Protein AF-A0A350QKK0-F1 (afdb_monomer_lite)

pLDDT: mean 79.46, std 12.83, range [47.59, 94.38]

Radius of gyration: 12.77 Å; chains: 1; bounding box: 30×28×31 Å

Foldseek 3Di:
DKKKWWWFADPVPGIDTPDIPDPPQDPLNVVQVSVVFVVCQVVVAKDWQAQPVPPPGDNVSNQKTKTKHFDADPVGGGTIIMMMDTNVDDHDDVVNVVVD

Secondary structure (DSSP, 8-state):
--EEEEEEEETTTEEEEEEES-S---HHHHHHHHHHHHHHHHH-S-EEE-TTT-TTS-GGGGGEEEEEEEEEETTEEEEEEEEEEETTSPPP-HHHHHT-

Sequence (100 aa):
MHSFIIARHDRQNGLSFGYSSNAAASLTKQSLISELCHRVITSGQSKLFYGQHARNLTAVAAELNALAVPLRTHSGIIGVLLVQHTVQAPAYSNADLDLL

Structure (mmCIF, N/CA/C/O backbone):
data_AF-A0A350QKK0-F1
#
_entry.id   AF-A0A350QKK0-F1
#
loop_
_atom_site.group_PDB
_atom_site.id
_atom_site.type_symbol
_atom_site.label_atom_id
_atom_site.label_alt_id
_atom_site.label_comp_id
_atom_site.label_asym_id
_atom_site.label_entity_id
_atom_site.label_seq_id
_atom_site.pdbx_PDB_ins_code
_atom_site.Cartn_x
_atom_site.Cartn_y
_atom_site.Cartn_z
_atom_site.occupancy
_atom_site.B_iso_or_equiv
_atom_site.auth_seq_id
_atom_site.auth_comp_id
_atom_site.auth_asym_id
_atom_site.auth_atom_id
_atom_site.pdbx_PDB_model_num
ATOM 1 N N . MET A 1 1 ? 16.179 -1.123 -5.640 1.00 61.69 1 MET A N 1
ATOM 2 C CA . MET A 1 1 ? 16.380 -1.271 -4.179 1.00 61.69 1 MET A CA 1
ATOM 3 C C . MET A 1 1 ? 15.013 -1.347 -3.521 1.00 61.69 1 MET A C 1
ATOM 5 O O . MET A 1 1 ? 14.286 -0.361 -3.620 1.00 61.69 1 MET A O 1
ATOM 9 N N . HIS A 1 2 ? 14.660 -2.502 -2.933 1.00 70.75 2 HIS A N 1
ATOM 10 C CA . HIS A 1 2 ? 13.303 -2.786 -2.437 1.00 70.75 2 HIS A CA 1
ATOM 11 C C . HIS A 1 2 ? 13.088 -2.035 -1.141 1.00 70.75 2 HIS A C 1
ATOM 13 O O . HIS A 1 2 ? 13.883 -2.143 -0.208 1.00 70.75 2 HIS A O 1
ATOM 19 N N . SER A 1 3 ? 12.031 -1.227 -1.114 1.00 80.94 3 SER A N 1
ATOM 20 C CA . SER A 1 3 ? 11.608 -0.527 0.086 1.00 80.94 3 SER A CA 1
ATOM 21 C C . SER A 1 3 ? 10.216 -0.998 0.475 1.00 80.94 3 SER A C 1
ATOM 23 O O . SER A 1 3 ? 9.295 -0.983 -0.340 1.00 80.94 3 SER A O 1
ATOM 25 N N . PHE A 1 4 ? 10.101 -1.420 1.730 1.00 84.38 4 PHE A N 1
ATOM 26 C CA . PHE A 1 4 ? 8.867 -1.833 2.378 1.00 84.38 4 PHE A CA 1
ATOM 27 C C . PHE A 1 4 ? 8.525 -0.814 3.449 1.00 84.38 4 PHE A C 1
ATOM 29 O O . PHE A 1 4 ? 9.388 -0.428 4.242 1.00 84.38 4 PHE A O 1
ATOM 36 N N . ILE A 1 5 ? 7.272 -0.38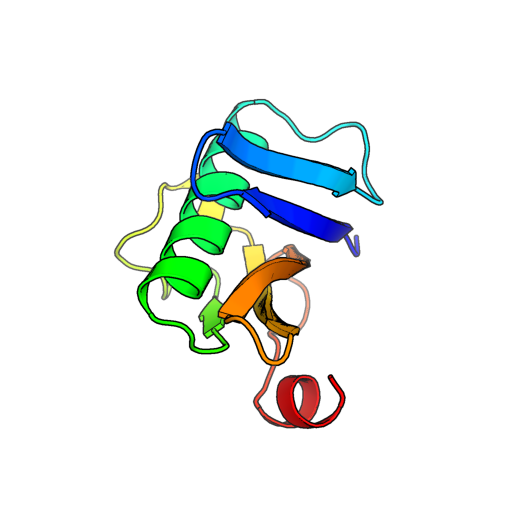0 3.463 1.00 86.94 5 ILE A N 1
ATOM 37 C CA . ILE A 1 5 ? 6.755 0.603 4.401 1.00 86.94 5 ILE A CA 1
ATOM 38 C C . ILE A 1 5 ? 5.466 0.063 5.004 1.00 86.94 5 ILE A C 1
ATOM 40 O O . ILE A 1 5 ? 4.576 -0.394 4.289 1.00 86.94 5 ILE A O 1
ATOM 44 N N . ILE A 1 6 ? 5.361 0.164 6.326 1.00 87.00 6 ILE A N 1
ATOM 45 C CA . ILE A 1 6 ? 4.117 -0.083 7.050 1.00 87.00 6 ILE A CA 1
ATOM 46 C C . ILE A 1 6 ? 3.656 1.253 7.610 1.00 87.00 6 ILE A C 1
ATOM 48 O O . ILE A 1 6 ? 4.264 1.811 8.530 1.00 87.00 6 ILE A O 1
ATOM 52 N N . ALA A 1 7 ? 2.579 1.771 7.032 1.00 88.88 7 ALA A N 1
ATOM 53 C CA . ALA A 1 7 ? 1.909 2.959 7.522 1.00 88.88 7 ALA A CA 1
ATOM 54 C C . ALA A 1 7 ? 0.729 2.542 8.399 1.00 88.88 7 ALA A C 1
ATOM 56 O O . ALA A 1 7 ? -0.121 1.761 7.979 1.00 88.88 7 ALA A O 1
ATOM 57 N N . ARG A 1 8 ? 0.660 3.074 9.614 1.00 89.38 8 ARG A N 1
ATOM 58 C CA . ARG A 1 8 ? -0.491 2.946 10.500 1.00 89.38 8 ARG A CA 1
ATOM 59 C C . ARG A 1 8 ? -1.428 4.119 10.255 1.00 89.38 8 ARG A C 1
ATOM 61 O O . ARG A 1 8 ? -0.991 5.264 10.172 1.00 89.38 8 ARG A O 1
ATOM 68 N N . HIS A 1 9 ? -2.712 3.824 10.159 1.00 88.75 9 HIS A N 1
ATOM 69 C CA . HIS A 1 9 ? -3.761 4.814 10.007 1.00 88.75 9 HIS A CA 1
ATOM 70 C C . HIS A 1 9 ? -4.645 4.813 11.247 1.00 88.75 9 HIS A C 1
ATOM 72 O O . HIS A 1 9 ? -5.223 3.793 11.620 1.00 88.75 9 HIS A O 1
ATOM 78 N N . ASP A 1 10 ? -4.750 5.978 11.866 1.00 85.38 10 ASP A N 1
ATOM 79 C CA . ASP A 1 10 ? -5.623 6.237 12.996 1.00 85.38 10 ASP A CA 1
ATOM 80 C C . ASP A 1 10 ? -6.603 7.351 12.615 1.00 85.38 10 ASP A C 1
ATOM 82 O O . ASP A 1 10 ? -6.200 8.374 12.069 1.00 85.38 10 ASP A O 1
ATOM 86 N N . ARG A 1 11 ? -7.901 7.175 12.883 1.00 78.31 11 ARG A N 1
ATOM 87 C CA . ARG A 1 11 ? -8.907 8.176 12.478 1.00 78.31 11 ARG A CA 1
ATOM 88 C C . ARG A 1 11 ? -8.752 9.522 13.191 1.00 78.31 11 ARG A C 1
ATOM 90 O O . ARG A 1 11 ? -9.222 10.521 12.660 1.00 78.31 11 ARG A O 1
ATOM 97 N N . GLN A 1 12 ? -8.147 9.548 14.376 1.00 82.62 12 GLN A N 1
ATOM 98 C CA . GLN A 1 12 ? -7.947 10.768 15.159 1.00 82.62 12 GLN A CA 1
ATOM 99 C C . GLN A 1 12 ? -6.593 11.414 14.846 1.00 82.62 12 GLN A C 1
ATOM 101 O O . GLN A 1 12 ? -6.491 12.635 14.810 1.00 82.62 12 GLN A O 1
ATOM 106 N N . ASN A 1 13 ? -5.568 10.595 14.598 1.00 80.94 13 ASN A N 1
ATOM 107 C CA . ASN A 1 13 ? -4.175 11.036 14.481 1.00 80.94 13 ASN A CA 1
ATOM 108 C C . ASN A 1 13 ? -3.612 10.972 13.049 1.00 80.94 13 ASN A C 1
ATOM 110 O O . ASN A 1 13 ? -2.478 11.380 12.811 1.00 80.94 13 ASN A O 1
ATOM 114 N N . GLY A 1 14 ? -4.386 10.470 12.086 1.00 84.38 14 GLY A N 1
ATOM 115 C CA . GLY A 1 14 ? -3.993 10.353 10.685 1.00 84.38 14 GLY A CA 1
ATOM 116 C C . GLY A 1 14 ? -2.982 9.235 10.414 1.00 84.38 14 GLY A C 1
ATOM 117 O O . GLY A 1 14 ? -2.977 8.181 11.056 1.00 84.38 14 GLY A O 1
ATOM 118 N N . LEU A 1 15 ? -2.149 9.447 9.394 1.00 85.62 15 LEU A N 1
ATOM 119 C CA . LEU A 1 15 ? -1.110 8.514 8.961 1.00 85.62 15 LEU A CA 1
ATOM 120 C C . LEU A 1 15 ? 0.164 8.673 9.796 1.00 85.62 15 LEU A C 1
ATOM 122 O O . LEU A 1 15 ? 0.704 9.767 9.927 1.00 85.62 15 LEU A O 1
ATOM 126 N N . SER A 1 16 ? 0.694 7.557 10.284 1.00 85.38 16 SER A N 1
ATOM 127 C CA . SER A 1 16 ? 2.022 7.463 10.895 1.00 85.38 16 SER A CA 1
ATOM 128 C C . SER A 1 16 ? 2.807 6.311 10.273 1.00 85.38 16 SER A C 1
ATOM 130 O O . SER A 1 16 ? 2.236 5.302 9.867 1.00 85.38 16 SER A O 1
ATOM 132 N N . PHE A 1 17 ? 4.127 6.446 10.171 1.00 81.44 17 PHE A N 1
ATOM 133 C CA . PHE A 1 17 ? 4.983 5.442 9.536 1.00 81.44 17 PHE A CA 1
ATOM 134 C C . PHE A 1 17 ? 5.678 4.610 10.608 1.00 81.44 17 PHE A C 1
ATOM 136 O O . PHE A 1 17 ? 6.631 5.066 11.232 1.00 81.44 17 PHE A O 1
ATOM 143 N N . GLY A 1 18 ? 5.165 3.401 10.843 1.00 69.12 18 GLY A N 1
ATOM 144 C CA . GLY A 1 18 ? 5.678 2.501 11.877 1.00 69.12 18 GLY A CA 1
ATOM 145 C C . GLY A 1 18 ? 6.950 1.765 11.459 1.00 69.12 18 GLY A C 1
ATOM 146 O O . GLY A 1 18 ? 7.746 1.389 12.313 1.00 69.12 18 GLY A O 1
ATOM 147 N N . TYR A 1 19 ? 7.159 1.573 10.153 1.00 77.88 19 TYR A N 1
ATOM 148 C CA . TYR A 1 19 ? 8.355 0.928 9.619 1.00 77.88 19 TYR A CA 1
ATOM 149 C C . TYR A 1 19 ? 8.673 1.420 8.205 1.00 77.88 19 TYR A C 1
ATOM 151 O O . TYR A 1 19 ? 7.771 1.554 7.378 1.00 77.88 19 TYR A O 1
ATOM 159 N N . SER A 1 20 ? 9.961 1.632 7.926 1.00 79.56 20 SER A N 1
ATOM 160 C CA . SER A 1 20 ? 10.515 1.786 6.580 1.00 79.56 20 SER A CA 1
ATOM 161 C C . SER A 1 20 ? 11.813 0.992 6.501 1.00 79.56 20 SER A C 1
ATOM 163 O O . SER A 1 20 ? 12.748 1.270 7.253 1.00 79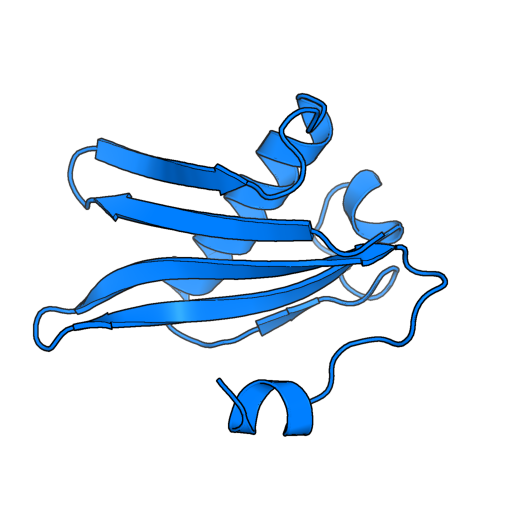.56 20 SER A O 1
ATOM 165 N N . SER A 1 21 ? 11.909 0.046 5.566 1.00 76.38 21 SER A N 1
ATOM 166 C CA . SER A 1 21 ? 13.150 -0.713 5.342 1.00 76.38 21 SER A CA 1
ATOM 167 C C . SER A 1 21 ? 14.287 0.153 4.787 1.00 76.38 21 SER A C 1
ATOM 169 O O . SER A 1 21 ? 15.436 -0.277 4.748 1.00 76.38 21 SER A O 1
ATOM 171 N N . ASN A 1 22 ? 13.978 1.382 4.362 1.00 70.69 22 ASN A N 1
ATOM 172 C CA . ASN A 1 22 ? 14.957 2.383 3.980 1.00 70.69 22 ASN A CA 1
ATOM 173 C C . ASN A 1 22 ? 14.736 3.639 4.833 1.00 70.69 22 ASN A C 1
ATOM 175 O O . ASN A 1 22 ? 13.904 4.490 4.508 1.00 70.69 22 ASN A O 1
ATOM 179 N N . ALA A 1 23 ? 15.445 3.726 5.961 1.00 59.22 23 ALA A N 1
ATOM 180 C CA . ALA A 1 23 ? 15.293 4.807 6.937 1.00 59.22 23 ALA A CA 1
ATOM 181 C C . ALA A 1 23 ? 15.654 6.197 6.365 1.00 59.22 23 ALA A C 1
ATOM 183 O O . ALA A 1 23 ? 15.179 7.210 6.868 1.00 59.22 23 ALA A O 1
ATOM 184 N N . ALA A 1 24 ? 16.426 6.254 5.273 1.00 57.00 24 ALA A N 1
ATOM 185 C CA . ALA A 1 24 ? 16.851 7.486 4.605 1.00 57.00 24 ALA A CA 1
ATOM 186 C C . ALA A 1 24 ? 15.884 7.934 3.485 1.00 57.00 24 ALA A C 1
ATOM 188 O O . ALA A 1 24 ? 16.296 8.263 2.367 1.00 57.00 24 ALA A O 1
ATOM 189 N N . ALA A 1 25 ? 14.575 7.929 3.745 1.00 58.44 25 ALA A N 1
ATOM 190 C CA . ALA A 1 25 ? 13.614 8.503 2.806 1.00 58.44 25 ALA A CA 1
ATOM 191 C C . ALA A 1 25 ? 13.687 10.042 2.863 1.00 58.44 25 ALA A C 1
ATOM 193 O O . ALA A 1 25 ? 13.369 10.644 3.883 1.00 58.44 25 ALA A O 1
ATOM 194 N N . SER A 1 26 ? 14.099 10.679 1.761 1.00 59.88 26 SER A N 1
ATOM 195 C CA . SER A 1 26 ? 14.037 12.142 1.587 1.00 59.88 26 SER A CA 1
ATOM 196 C C . SER A 1 26 ? 12.627 12.690 1.880 1.00 59.88 26 SER A C 1
ATOM 198 O O . SER A 1 26 ? 11.636 12.003 1.621 1.00 59.88 26 SER A O 1
ATOM 200 N N . LEU A 1 27 ? 12.521 13.939 2.352 1.00 58.44 27 LEU A N 1
ATOM 201 C CA . LEU A 1 27 ? 11.250 14.636 2.623 1.00 58.44 27 LEU A CA 1
ATOM 202 C C . LEU A 1 27 ? 10.270 14.564 1.438 1.00 58.44 27 LEU A C 1
ATOM 204 O O . LEU A 1 27 ? 9.073 14.347 1.619 1.00 58.44 27 LEU A O 1
ATOM 208 N N . THR A 1 28 ? 10.779 14.656 0.207 1.00 58.72 28 THR A N 1
ATOM 209 C CA . THR A 1 28 ? 9.961 14.556 -1.012 1.00 58.72 28 THR A CA 1
ATOM 210 C C . THR A 1 28 ? 9.440 13.138 -1.262 1.00 58.72 28 THR A C 1
ATOM 212 O O . THR A 1 28 ? 8.381 12.959 -1.857 1.00 58.72 28 THR A O 1
ATOM 215 N N . LYS A 1 29 ? 10.155 12.109 -0.790 1.00 72.19 29 LYS A N 1
ATOM 216 C CA . LYS A 1 29 ? 9.670 10.721 -0.823 1.00 72.19 29 LYS A CA 1
ATOM 217 C C . LYS A 1 29 ? 8.603 10.496 0.244 1.00 72.19 29 LYS A C 1
ATOM 219 O O . LYS A 1 29 ? 7.639 9.795 -0.030 1.00 72.19 29 LYS A O 1
ATOM 224 N N . GLN A 1 30 ? 8.731 11.113 1.420 1.00 75.62 30 GLN A N 1
ATOM 225 C CA . GLN A 1 30 ? 7.722 11.006 2.480 1.00 75.62 30 GLN A CA 1
ATOM 226 C C . GLN A 1 30 ? 6.370 11.596 2.065 1.00 75.62 30 GLN A C 1
ATOM 228 O O . GLN A 1 30 ? 5.350 10.953 2.293 1.00 75.62 30 GLN A O 1
ATOM 233 N N . SER A 1 31 ? 6.338 12.766 1.415 1.00 77.88 31 SER A N 1
ATOM 234 C CA . SER A 1 31 ? 5.070 13.348 0.945 1.00 77.88 31 SER A CA 1
ATOM 235 C C . SER A 1 31 ? 4.381 12.466 -0.100 1.00 77.88 31 SER A C 1
ATOM 237 O O . SER A 1 31 ? 3.172 12.250 -0.025 1.00 77.88 31 SER A O 1
ATOM 239 N N . LEU A 1 32 ? 5.154 11.887 -1.024 1.00 81.31 32 LEU A N 1
ATOM 240 C CA . LEU A 1 32 ? 4.648 10.926 -1.999 1.00 81.31 32 LEU A CA 1
ATOM 241 C C . LEU A 1 32 ? 4.106 9.659 -1.326 1.00 81.31 32 LEU A C 1
ATOM 243 O O . LEU A 1 32 ? 3.000 9.226 -1.634 1.00 81.31 32 LEU A O 1
ATOM 247 N N . ILE A 1 33 ? 4.866 9.071 -0.400 1.00 83.88 33 ILE A N 1
ATOM 248 C CA . ILE A 1 33 ? 4.454 7.881 0.352 1.00 83.88 33 ILE A CA 1
ATOM 249 C C . ILE A 1 33 ? 3.134 8.152 1.094 1.00 83.88 33 ILE A C 1
ATOM 251 O O . ILE A 1 33 ? 2.218 7.334 1.022 1.00 83.88 33 ILE A O 1
ATOM 255 N N . SER A 1 34 ? 3.003 9.308 1.753 1.00 86.25 34 SER A N 1
ATOM 256 C CA . SER A 1 34 ? 1.763 9.722 2.423 1.00 86.25 34 SER A CA 1
ATOM 257 C C . SER A 1 34 ? 0.579 9.796 1.460 1.00 86.25 34 SER A C 1
ATOM 259 O O . SER A 1 34 ? -0.485 9.261 1.766 1.00 86.25 34 SER A O 1
ATOM 261 N N . GLU A 1 35 ? 0.762 10.401 0.286 1.00 86.81 35 GLU A N 1
ATOM 262 C CA . GLU A 1 35 ? -0.280 10.516 -0.742 1.00 86.81 35 GLU A CA 1
ATOM 263 C C . GLU A 1 35 ? -0.721 9.141 -1.274 1.00 86.81 35 GLU A C 1
ATOM 265 O O . GLU A 1 35 ? -1.918 8.863 -1.395 1.00 86.81 35 GLU A O 1
ATOM 270 N N . LEU A 1 36 ? 0.234 8.244 -1.545 1.00 87.44 36 LEU A N 1
ATOM 271 C CA . LEU A 1 36 ? -0.047 6.871 -1.974 1.00 87.44 36 LEU A CA 1
ATOM 272 C C . LEU A 1 36 ? -0.870 6.118 -0.922 1.00 87.44 36 LEU A C 1
ATOM 274 O O . LEU A 1 36 ? -1.909 5.534 -1.247 1.00 87.44 36 LEU A O 1
ATOM 278 N N . CYS A 1 37 ? -0.449 6.182 0.342 1.00 89.44 37 CYS A N 1
ATOM 279 C CA . CYS A 1 37 ? -1.168 5.572 1.456 1.00 89.44 37 CYS A CA 1
ATOM 280 C C . CYS A 1 37 ? -2.576 6.163 1.611 1.00 89.44 37 CYS A C 1
ATOM 282 O O . CYS A 1 37 ? -3.543 5.418 1.773 1.00 89.44 37 CYS A O 1
ATOM 284 N N . HIS A 1 38 ? -2.726 7.484 1.498 1.00 89.62 38 HIS A N 1
ATOM 285 C CA . HIS A 1 38 ? -4.019 8.149 1.632 1.00 89.62 38 HIS A CA 1
ATOM 286 C C . HIS A 1 38 ? -5.014 7.713 0.546 1.00 89.62 38 HIS A C 1
ATOM 288 O O . HIS A 1 38 ? -6.180 7.441 0.842 1.00 89.62 38 HIS A O 1
ATOM 294 N N . ARG A 1 39 ? -4.562 7.548 -0.705 1.00 89.62 39 ARG A N 1
ATOM 295 C CA . ARG A 1 39 ? -5.403 7.033 -1.804 1.00 89.62 39 ARG A CA 1
ATOM 296 C C . ARG A 1 39 ? -5.910 5.621 -1.540 1.00 89.62 39 ARG A C 1
ATOM 298 O O . ARG A 1 39 ? -7.050 5.301 -1.884 1.00 89.62 39 ARG A O 1
ATOM 305 N N . VAL A 1 40 ? -5.075 4.774 -0.951 1.00 91.62 40 VAL A N 1
ATOM 306 C CA . VAL A 1 40 ? -5.424 3.389 -0.609 1.00 91.62 40 VAL A CA 1
ATOM 307 C C . VAL A 1 40 ? -6.421 3.369 0.540 1.00 91.62 40 VAL A C 1
ATOM 309 O O . VAL A 1 40 ? -7.457 2.728 0.416 1.00 91.62 40 VAL A O 1
ATOM 312 N N . ILE A 1 41 ? -6.180 4.142 1.601 1.00 90.62 41 ILE A N 1
ATOM 313 C CA . ILE A 1 41 ? -7.097 4.258 2.745 1.00 90.62 41 ILE A CA 1
ATOM 314 C C . ILE A 1 41 ? -8.461 4.786 2.304 1.00 90.62 41 ILE A C 1
ATOM 316 O O . ILE A 1 41 ? -9.481 4.196 2.645 1.00 90.62 41 ILE A O 1
ATOM 320 N N . THR A 1 42 ? -8.477 5.856 1.508 1.00 89.69 42 THR A N 1
ATOM 321 C CA . THR A 1 42 ? -9.717 6.506 1.059 1.00 89.69 42 THR A CA 1
ATOM 322 C C . THR A 1 42 ? -10.535 5.600 0.146 1.00 89.69 42 THR A C 1
ATOM 324 O O . THR A 1 42 ? -11.746 5.493 0.299 1.00 89.69 42 THR A O 1
ATOM 327 N N . SER A 1 43 ? -9.885 4.933 -0.812 1.00 90.50 43 SER A N 1
ATOM 328 C CA . SER A 1 43 ? -10.587 3.998 -1.703 1.00 90.50 43 SER A CA 1
ATOM 329 C C . SER A 1 43 ? -10.933 2.672 -1.026 1.00 90.50 43 SER A C 1
ATOM 331 O O . SER A 1 43 ? -11.803 1.942 -1.493 1.00 90.50 43 SER A O 1
ATOM 333 N N . GLY A 1 44 ? -10.200 2.329 0.029 1.00 90.50 44 GLY A N 1
ATOM 334 C CA . GLY A 1 44 ? -10.191 1.019 0.645 1.00 90.50 44 GLY A CA 1
ATOM 335 C C . GLY A 1 44 ? -9.683 -0.102 -0.252 1.00 90.50 44 GLY A C 1
ATOM 336 O O . GLY A 1 44 ? -9.756 -1.244 0.168 1.00 90.50 44 GLY A O 1
ATOM 337 N N . GLN A 1 45 ? -9.173 0.161 -1.453 1.00 90.88 45 GLN A N 1
ATOM 338 C CA . GLN A 1 45 ? -8.748 -0.875 -2.396 1.00 90.88 45 GLN A CA 1
ATOM 339 C C . GLN A 1 45 ? -7.230 -0.920 -2.514 1.00 90.88 45 GLN A C 1
ATOM 341 O O . GLN A 1 45 ? -6.565 0.117 -2.435 1.00 90.88 45 GLN A O 1
ATOM 346 N N . SER A 1 46 ? -6.695 -2.114 -2.761 1.00 90.88 46 SER A N 1
ATOM 347 C CA . SER A 1 46 ? -5.298 -2.269 -3.153 1.00 90.88 46 SER A CA 1
ATOM 348 C C . SER A 1 46 ? -5.041 -1.565 -4.487 1.00 90.88 46 SER A C 1
ATOM 350 O O . SER A 1 46 ? -5.917 -1.497 -5.353 1.00 90.88 46 SER A O 1
ATOM 352 N N . LYS A 1 47 ? -3.849 -0.990 -4.649 1.00 89.25 47 LYS A N 1
ATOM 353 C CA . LYS A 1 47 ? -3.488 -0.197 -5.828 1.00 89.25 47 LYS A CA 1
ATOM 354 C C . LYS A 1 47 ? -2.085 -0.527 -6.311 1.00 89.25 47 LYS A C 1
ATOM 356 O O . LYS A 1 47 ? -1.145 -0.601 -5.522 1.00 89.25 47 LYS A O 1
ATOM 361 N N . LEU A 1 48 ? -1.973 -0.638 -7.629 1.00 87.50 48 LEU A N 1
ATOM 362 C CA . LEU A 1 48 ? -0.718 -0.691 -8.365 1.00 87.50 48 LEU A CA 1
ATOM 363 C C . LEU A 1 48 ? -0.436 0.704 -8.928 1.00 87.50 48 LEU A C 1
ATOM 365 O O . LEU A 1 48 ? -1.310 1.338 -9.526 1.00 87.50 48 LEU A O 1
ATOM 369 N N . PHE A 1 49 ? 0.777 1.190 -8.717 1.00 84.56 49 PHE A N 1
ATOM 370 C CA . PHE A 1 49 ? 1.260 2.481 -9.181 1.00 84.56 49 PHE A CA 1
ATOM 371 C C . PHE A 1 49 ? 2.466 2.255 -10.086 1.00 84.56 49 PHE A C 1
ATOM 373 O O . PHE A 1 49 ? 3.415 1.571 -9.707 1.00 84.56 49 PHE A O 1
ATOM 380 N N . TYR A 1 50 ? 2.423 2.854 -11.272 1.00 81.06 50 TYR A N 1
ATOM 381 C CA . TYR A 1 50 ? 3.434 2.680 -12.309 1.00 81.06 50 TYR A CA 1
ATOM 382 C C . TYR A 1 50 ? 4.089 4.021 -12.629 1.00 81.06 50 TYR A C 1
ATOM 384 O O . TYR A 1 50 ? 3.384 5.009 -12.891 1.00 81.06 50 TYR A O 1
ATOM 392 N N . GLY A 1 51 ? 5.424 4.041 -12.660 1.00 65.44 51 GLY A N 1
ATOM 393 C CA . GLY A 1 51 ? 6.196 5.201 -13.092 1.00 65.44 51 GLY A CA 1
ATOM 394 C C . GLY A 1 51 ? 5.751 5.638 -14.491 1.00 65.44 51 GLY A C 1
ATOM 395 O O . GLY A 1 51 ? 5.653 4.822 -15.403 1.00 65.44 51 GLY A O 1
ATOM 396 N N . GLN A 1 52 ? 5.420 6.924 -14.634 1.00 55.34 52 GLN A N 1
ATOM 397 C CA . GLN A 1 52 ? 4.865 7.613 -15.819 1.00 55.34 52 GLN A CA 1
ATOM 398 C C . GLN A 1 52 ? 3.347 7.509 -16.067 1.00 55.34 52 GLN A C 1
ATOM 400 O O . GLN A 1 52 ? 2.779 8.432 -16.650 1.00 55.34 52 GLN A O 1
ATOM 405 N N . HIS A 1 53 ? 2.652 6.467 -15.596 1.00 50.22 53 HIS A N 1
ATOM 406 C CA . HIS A 1 53 ? 1.190 6.342 -15.786 1.00 50.22 53 HIS A CA 1
ATOM 407 C C . HIS A 1 53 ? 0.369 6.849 -14.597 1.00 50.22 53 HIS A C 1
ATOM 409 O O . HIS A 1 53 ? -0.845 7.039 -14.704 1.00 50.22 53 HIS A O 1
ATOM 415 N N . ALA A 1 54 ? 1.022 7.164 -13.480 1.00 54.06 54 ALA A N 1
ATOM 416 C CA . ALA A 1 54 ? 0.407 7.881 -12.376 1.00 54.06 54 ALA A CA 1
ATOM 417 C C . ALA A 1 54 ? 0.268 9.383 -12.697 1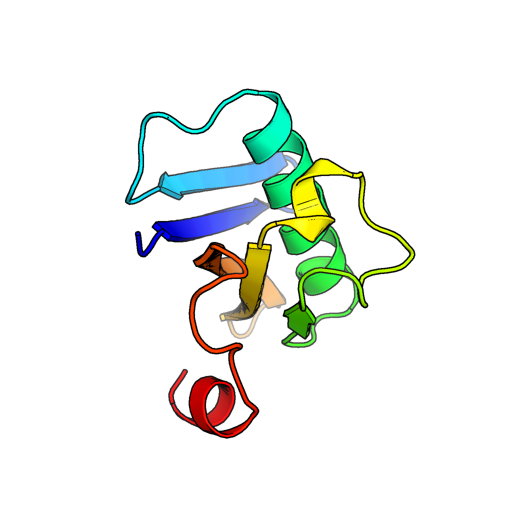.00 54.06 54 ALA A C 1
ATOM 419 O O . ALA A 1 54 ? 0.883 10.225 -12.050 1.00 54.06 54 ALA A O 1
ATOM 420 N N . ARG A 1 55 ? -0.566 9.732 -13.688 1.00 47.59 55 ARG A N 1
ATOM 421 C CA . ARG A 1 55 ? -0.807 11.109 -14.187 1.00 47.59 55 ARG A CA 1
ATOM 422 C C . ARG A 1 55 ? -1.239 12.142 -13.126 1.00 47.59 55 ARG A C 1
ATOM 424 O O . ARG A 1 55 ? -1.355 13.313 -13.451 1.00 47.59 55 ARG A O 1
ATOM 431 N N . ASN A 1 56 ? -1.457 11.724 -11.878 1.00 52.00 56 ASN A N 1
ATOM 432 C CA . ASN A 1 56 ? -1.892 12.563 -10.758 1.00 52.00 56 ASN A CA 1
ATOM 433 C C . ASN A 1 56 ? -0.929 12.549 -9.556 1.00 52.00 56 ASN A C 1
ATOM 435 O O . ASN A 1 56 ? -1.328 12.953 -8.465 1.00 52.00 56 ASN A O 1
ATOM 439 N N . LEU A 1 57 ? 0.295 12.039 -9.712 1.00 52.50 57 LEU A N 1
ATOM 440 C CA . LEU A 1 57 ? 1.318 12.074 -8.667 1.00 52.50 57 LEU A CA 1
ATOM 441 C C . LEU A 1 57 ? 2.443 13.043 -9.062 1.00 52.50 57 LEU A C 1
ATOM 443 O O . LEU A 1 57 ? 2.713 13.252 -10.243 1.00 52.50 57 LEU A O 1
ATOM 447 N N . THR A 1 58 ? 3.077 13.661 -8.064 1.00 52.62 58 THR A N 1
ATOM 448 C CA . THR A 1 58 ? 4.201 14.597 -8.239 1.00 52.62 58 THR A CA 1
ATOM 449 C C . THR A 1 58 ? 5.345 13.957 -9.038 1.00 52.62 58 THR A C 1
ATOM 451 O O . THR A 1 58 ? 5.479 12.738 -9.052 1.00 52.62 58 THR A O 1
ATOM 454 N N . ALA A 1 59 ? 6.202 14.756 -9.689 1.00 51.28 59 ALA A N 1
ATOM 455 C CA . ALA A 1 59 ? 7.268 14.272 -10.586 1.00 51.28 59 ALA A CA 1
ATOM 456 C C . ALA A 1 59 ? 8.181 13.174 -9.986 1.00 51.28 59 ALA A C 1
ATOM 458 O O . ALA A 1 59 ? 8.694 12.335 -10.716 1.00 51.28 59 ALA A O 1
ATOM 459 N N . VAL A 1 60 ? 8.320 13.117 -8.657 1.00 51.84 60 VAL A N 1
ATOM 460 C CA . VAL A 1 60 ? 9.076 12.074 -7.933 1.00 51.84 60 VAL A CA 1
ATOM 461 C C . VAL A 1 60 ? 8.419 10.685 -8.016 1.00 51.84 60 VAL A C 1
ATOM 463 O O . VAL A 1 60 ? 9.096 9.666 -7.928 1.00 51.84 60 VAL A O 1
ATOM 466 N N . ALA A 1 61 ? 7.109 10.614 -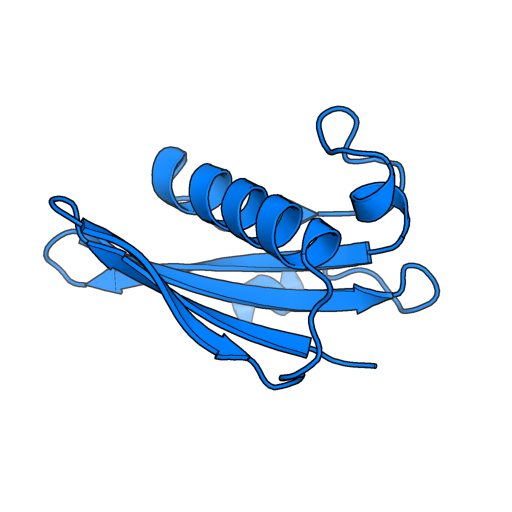8.242 1.00 55.00 61 ALA A N 1
ATOM 467 C CA . ALA A 1 61 ? 6.382 9.365 -8.460 1.00 55.00 61 ALA A CA 1
ATOM 468 C C . ALA A 1 61 ? 6.608 8.760 -9.847 1.00 55.00 61 ALA A C 1
ATOM 470 O O . ALA A 1 61 ? 6.331 7.581 -10.054 1.00 55.00 61 ALA A O 1
ATOM 471 N N . ALA A 1 62 ? 7.110 9.551 -10.802 1.00 58.44 62 ALA A N 1
ATOM 472 C CA . ALA A 1 62 ? 7.411 9.067 -12.144 1.00 58.44 62 ALA A CA 1
ATOM 473 C C . ALA A 1 62 ? 8.574 8.059 -12.159 1.00 58.44 62 ALA A C 1
ATOM 475 O O . ALA A 1 62 ? 8.748 7.346 -13.144 1.00 58.44 62 ALA A O 1
ATOM 476 N N . GLU A 1 63 ? 9.333 7.972 -11.064 1.00 71.12 63 GLU A N 1
ATOM 477 C CA . GLU A 1 63 ? 10.521 7.127 -10.935 1.00 71.12 63 GLU A CA 1
ATOM 478 C C . GLU A 1 63 ? 10.292 5.860 -10.100 1.00 71.12 63 GLU A C 1
ATOM 480 O O . GLU A 1 63 ? 11.253 5.146 -9.796 1.00 71.12 63 GLU A O 1
ATOM 485 N N . LEU A 1 64 ? 9.046 5.559 -9.715 1.00 76.94 64 LEU A N 1
ATOM 486 C CA . LEU A 1 64 ? 8.743 4.453 -8.810 1.00 76.94 64 LEU A CA 1
ATOM 487 C C . LEU A 1 64 ? 7.605 3.571 -9.332 1.00 76.94 64 LEU A C 1
ATOM 489 O O . LEU A 1 64 ? 6.554 4.056 -9.742 1.00 76.94 64 LEU A O 1
ATOM 493 N N . ASN A 1 65 ? 7.810 2.260 -9.237 1.00 84.94 65 ASN A N 1
ATOM 494 C CA . ASN A 1 65 ? 6.751 1.261 -9.291 1.00 84.94 65 ASN A CA 1
ATOM 495 C C . ASN A 1 65 ? 6.386 0.904 -7.851 1.00 84.94 65 ASN A C 1
ATOM 497 O O . ASN A 1 65 ? 7.269 0.566 -7.060 1.00 84.94 65 ASN A O 1
ATOM 501 N N . ALA A 1 66 ? 5.110 0.993 -7.489 1.00 87.56 66 ALA A N 1
ATOM 502 C CA . ALA A 1 66 ? 4.663 0.720 -6.131 1.00 87.56 66 ALA A CA 1
ATOM 503 C C . ALA A 1 66 ? 3.391 -0.123 -6.099 1.00 87.56 66 ALA A C 1
ATOM 505 O O . ALA A 1 66 ? 2.521 -0.011 -6.957 1.00 87.56 66 ALA A O 1
ATOM 506 N N . LEU A 1 67 ? 3.290 -0.952 -5.074 1.00 89.88 67 LEU A N 1
ATOM 507 C CA . LEU A 1 67 ? 2.138 -1.763 -4.742 1.00 89.88 67 LEU A CA 1
ATOM 508 C C . LEU A 1 67 ? 1.719 -1.401 -3.324 1.00 89.88 67 LEU A C 1
ATOM 510 O O . LEU A 1 67 ? 2.541 -1.421 -2.410 1.00 89.88 67 LEU A O 1
ATOM 514 N N . ALA A 1 68 ? 0.452 -1.058 -3.140 1.00 90.94 68 ALA A N 1
ATOM 515 C CA . ALA A 1 68 ? -0.070 -0.674 -1.844 1.00 90.94 68 ALA A CA 1
ATOM 516 C C . ALA A 1 68 ? -1.345 -1.446 -1.513 1.00 90.94 68 ALA A C 1
ATOM 518 O O . ALA A 1 68 ? -2.289 -1.460 -2.306 1.00 90.94 68 ALA A O 1
ATOM 519 N N . VAL A 1 69 ? -1.380 -2.045 -0.327 1.00 93.31 69 VAL A N 1
ATOM 520 C CA . VAL A 1 69 ? -2.468 -2.901 0.153 1.00 93.31 69 VAL A CA 1
ATOM 521 C C . VAL A 1 69 ? -2.994 -2.342 1.479 1.00 93.31 69 VAL A C 1
ATOM 523 O O . VAL A 1 69 ? -2.200 -2.069 2.384 1.00 93.31 69 VAL A O 1
ATOM 526 N N . PRO A 1 70 ? -4.315 -2.134 1.629 1.00 94.38 70 PRO A N 1
ATOM 527 C CA . PRO A 1 70 ? -4.890 -1.695 2.892 1.00 94.38 70 PRO A CA 1
ATOM 528 C C . PRO A 1 70 ? -4.805 -2.817 3.930 1.00 94.38 70 PRO A C 1
ATOM 530 O O . PRO A 1 70 ? -5.273 -3.930 3.701 1.00 94.38 70 PRO A O 1
ATOM 533 N N . LEU A 1 71 ? -4.280 -2.501 5.109 1.00 92.81 71 LEU A N 1
ATOM 534 C CA . LEU A 1 71 ? -4.291 -3.404 6.255 1.00 92.81 71 LEU A CA 1
ATOM 535 C C . LEU A 1 71 ? -5.636 -3.282 6.962 1.00 92.81 71 LEU A C 1
ATOM 537 O O . LEU A 1 71 ? -6.015 -2.194 7.408 1.00 92.81 71 LEU A O 1
ATOM 541 N N . ARG A 1 72 ? -6.369 -4.392 7.047 1.00 92.88 72 ARG A N 1
ATOM 542 C CA . ARG A 1 72 ? -7.743 -4.419 7.548 1.00 92.88 72 ARG A CA 1
ATOM 543 C C . ARG A 1 72 ? -7.875 -5.272 8.798 1.00 92.88 72 ARG A C 1
ATOM 545 O O . ARG A 1 72 ? -7.245 -6.314 8.938 1.00 92.88 72 ARG A O 1
ATOM 552 N N . THR A 1 73 ? -8.770 -4.839 9.666 1.00 90.81 73 THR A N 1
ATOM 553 C CA . THR A 1 73 ? -9.363 -5.636 10.734 1.00 90.81 73 THR A CA 1
ATOM 554 C C . THR A 1 73 ? -10.874 -5.689 10.519 1.00 90.81 73 THR A C 1
ATOM 556 O O . THR A 1 73 ? -11.426 -4.993 9.664 1.00 90.81 73 THR A O 1
ATOM 559 N N . HIS A 1 74 ? -11.570 -6.456 11.356 1.00 89.00 74 HIS A N 1
ATOM 560 C CA . HIS A 1 74 ? -13.033 -6.472 11.393 1.00 89.00 74 HIS A CA 1
ATOM 561 C C . HIS A 1 74 ? -13.659 -5.083 11.631 1.00 89.00 74 HIS A C 1
ATOM 563 O O . HIS A 1 74 ? -14.807 -4.863 11.262 1.00 89.00 74 HIS A O 1
ATOM 569 N N . SER A 1 75 ? -12.921 -4.139 12.228 1.00 87.44 75 SER A N 1
ATOM 570 C CA . SER A 1 75 ? -13.396 -2.779 12.515 1.00 87.44 75 SER A CA 1
ATOM 571 C C . SER A 1 75 ? -13.051 -1.749 11.430 1.00 87.44 75 SER A C 1
ATOM 573 O O . SER A 1 75 ? -13.511 -0.606 11.505 1.00 87.44 75 SER A O 1
ATOM 575 N N . GLY A 1 76 ? -12.278 -2.132 10.408 1.00 89.25 76 GLY A N 1
ATOM 576 C CA . GLY A 1 76 ? -11.952 -1.285 9.260 1.00 89.25 76 GLY A CA 1
ATOM 577 C C . GLY A 1 76 ? -10.469 -1.275 8.895 1.00 89.25 76 GLY A C 1
ATOM 578 O O . GLY A 1 76 ? -9.711 -2.182 9.230 1.00 89.25 76 GLY A O 1
ATOM 579 N N . ILE A 1 77 ? -10.054 -0.241 8.162 1.00 92.94 77 ILE A N 1
ATOM 580 C CA . ILE A 1 77 ? -8.666 -0.070 7.715 1.00 92.94 77 ILE A CA 1
ATOM 581 C C . ILE A 1 77 ? -7.839 0.549 8.843 1.00 92.94 77 ILE A C 1
ATOM 583 O O . ILE A 1 77 ? -8.143 1.649 9.307 1.00 92.94 77 ILE A O 1
ATOM 587 N N . ILE A 1 78 ? -6.773 -0.145 9.236 1.00 93.00 78 ILE A N 1
ATOM 588 C CA . ILE A 1 78 ? -5.838 0.261 10.296 1.00 93.00 78 ILE A CA 1
ATOM 589 C C . ILE A 1 78 ? -4.489 0.741 9.752 1.00 93.00 78 ILE A C 1
ATOM 591 O O . ILE A 1 78 ? -3.620 1.165 10.515 1.00 93.00 78 ILE A O 1
ATOM 595 N N . GLY A 1 79 ? -4.279 0.661 8.438 1.00 92.62 79 GLY A N 1
ATOM 596 C CA . GLY A 1 79 ? -3.011 1.033 7.828 1.00 92.62 79 GLY A CA 1
ATOM 597 C C . GLY A 1 79 ? -2.882 0.635 6.366 1.00 92.62 79 GLY A C 1
ATOM 598 O O . GLY A 1 79 ? -3.853 0.240 5.722 1.00 92.62 79 GLY A O 1
ATOM 599 N N . VAL A 1 80 ? -1.660 0.741 5.856 1.00 94.00 80 VAL A N 1
ATOM 600 C CA . VAL A 1 80 ? -1.269 0.374 4.494 1.00 94.00 80 VAL A CA 1
ATOM 601 C C . VAL A 1 80 ? 0.093 -0.307 4.535 1.00 94.00 80 VAL A C 1
ATOM 603 O O . VAL A 1 80 ? 1.036 0.217 5.132 1.00 94.00 80 VAL A O 1
ATOM 606 N N . LEU A 1 81 ? 0.194 -1.452 3.865 1.00 92.19 81 LEU A N 1
ATOM 607 C CA . LEU A 1 81 ? 1.464 -2.026 3.443 1.00 92.19 81 LEU A CA 1
ATOM 608 C C . LEU A 1 81 ? 1.798 -1.446 2.071 1.00 92.19 81 LEU A C 1
ATOM 610 O O . LEU A 1 81 ? 1.027 -1.610 1.129 1.00 92.19 81 LEU A O 1
ATOM 614 N N . LEU A 1 82 ? 2.931 -0.763 1.965 1.00 90.06 82 LEU A N 1
ATOM 615 C CA . LEU A 1 82 ? 3.426 -0.191 0.719 1.00 90.06 82 LEU A CA 1
ATOM 616 C C . LEU A 1 82 ? 4.768 -0.832 0.375 1.00 90.06 82 LEU A C 1
ATOM 618 O O . LEU A 1 82 ? 5.725 -0.763 1.147 1.00 90.06 82 LEU A O 1
ATOM 622 N N . VAL A 1 83 ? 4.844 -1.410 -0.815 1.00 89.19 83 VAL A N 1
ATOM 623 C CA . VAL A 1 83 ? 6.071 -1.931 -1.407 1.00 89.19 83 VAL A CA 1
ATOM 624 C C . VAL A 1 83 ? 6.412 -1.061 -2.601 1.00 89.19 83 VAL A C 1
ATOM 626 O O . VAL A 1 83 ? 5.563 -0.800 -3.448 1.00 89.19 83 VAL A O 1
ATOM 629 N N . GLN A 1 84 ? 7.649 -0.589 -2.685 1.00 86.12 84 GLN A N 1
ATOM 630 C CA . GLN A 1 84 ? 8.077 0.278 -3.778 1.00 86.12 84 GLN A CA 1
ATOM 631 C C . GLN A 1 84 ? 9.444 -0.110 -4.323 1.00 86.12 84 GLN A C 1
ATOM 633 O O . GLN A 1 84 ? 10.315 -0.636 -3.619 1.00 86.12 84 GLN A O 1
ATOM 638 N N . HIS A 1 85 ? 9.617 0.182 -5.605 1.00 83.25 85 HIS A N 1
ATOM 639 C CA . HI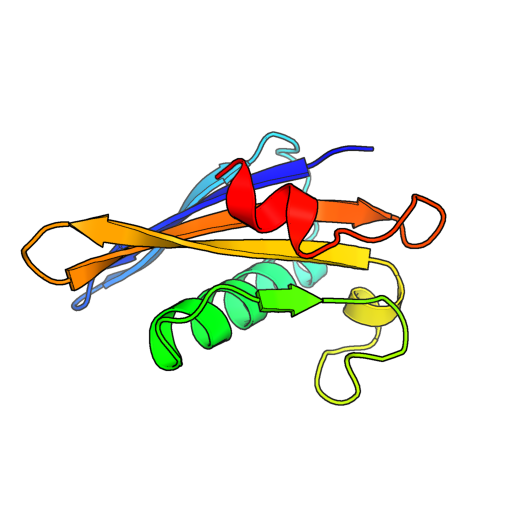S A 1 85 ? 10.827 -0.056 -6.357 1.00 83.25 85 HIS A CA 1
ATOM 640 C C . HIS A 1 85 ? 11.084 1.020 -7.394 1.00 83.25 85 HIS A C 1
ATOM 642 O O . HIS A 1 85 ? 10.183 1.757 -7.771 1.00 83.25 85 HIS A O 1
ATOM 648 N N . THR A 1 86 ? 12.338 1.132 -7.825 1.00 79.62 86 THR A N 1
ATOM 649 C CA . THR A 1 86 ? 12.721 2.091 -8.862 1.00 79.62 86 THR A CA 1
ATOM 650 C C . THR A 1 86 ? 12.078 1.689 -10.190 1.00 79.62 86 THR A C 1
ATOM 652 O O . THR A 1 86 ? 11.894 0.500 -10.444 1.00 79.62 86 THR A O 1
ATOM 655 N N . VAL A 1 87 ? 11.742 2.654 -11.045 1.00 77.25 87 VAL A N 1
ATOM 656 C CA . VAL A 1 87 ? 11.028 2.420 -12.318 1.00 77.25 87 VAL A CA 1
ATOM 657 C C . VAL A 1 87 ? 11.761 1.472 -13.275 1.00 77.25 87 VAL A C 1
ATOM 659 O O . VAL A 1 87 ? 11.136 0.844 -14.120 1.00 77.25 87 VAL A O 1
ATOM 662 N N . GLN A 1 88 ? 13.083 1.334 -13.130 1.00 76.81 88 GLN A N 1
ATOM 663 C CA . GLN A 1 88 ? 13.898 0.396 -13.908 1.00 76.81 88 GLN A CA 1
ATOM 664 C C . GLN A 1 88 ? 13.656 -1.072 -13.519 1.00 76.81 88 GLN A C 1
ATOM 666 O O . GLN A 1 88 ? 14.029 -1.969 -14.269 1.00 76.81 88 GLN A O 1
ATOM 671 N N . ALA A 1 89 ? 13.072 -1.330 -12.345 1.00 79.38 89 ALA A N 1
ATOM 672 C CA . ALA A 1 89 ? 12.674 -2.668 -11.935 1.00 79.38 89 ALA A CA 1
ATOM 673 C C . ALA A 1 89 ? 11.282 -3.016 -12.495 1.00 79.38 89 ALA A C 1
ATOM 675 O O . ALA A 1 89 ? 10.470 -2.106 -12.691 1.00 79.38 89 ALA A O 1
ATOM 676 N N . PRO A 1 90 ? 10.971 -4.311 -12.701 1.00 81.75 90 PRO A N 1
ATOM 677 C CA . PRO A 1 90 ? 9.650 -4.745 -13.142 1.00 81.75 90 PRO A CA 1
ATOM 678 C C . PRO A 1 90 ? 8.542 -4.161 -12.270 1.00 81.75 90 PRO A C 1
ATOM 680 O O . PRO A 1 90 ? 8.683 -4.053 -11.049 1.00 81.75 90 PRO A O 1
ATOM 683 N N . ALA A 1 91 ? 7.448 -3.760 -12.907 1.00 83.88 91 ALA A N 1
ATOM 684 C CA . ALA A 1 91 ? 6.297 -3.280 -12.175 1.00 83.88 91 ALA A CA 1
ATOM 685 C C . ALA A 1 91 ? 5.523 -4.434 -11.531 1.00 83.88 91 ALA A C 1
ATOM 687 O O . ALA A 1 91 ? 5.497 -5.542 -12.064 1.00 83.88 91 ALA A O 1
ATOM 688 N N . TYR A 1 92 ? 4.870 -4.140 -10.408 1.00 86.12 92 TYR A N 1
ATOM 689 C CA . TYR A 1 92 ? 3.987 -5.087 -9.739 1.00 86.12 92 TYR A CA 1
ATOM 690 C C . TYR A 1 92 ? 2.742 -5.370 -10.584 1.00 86.12 92 TYR A C 1
ATOM 692 O O . TYR A 1 92 ? 2.257 -4.514 -11.324 1.00 86.12 92 TYR A O 1
ATOM 700 N N . SER A 1 93 ? 2.221 -6.574 -10.435 1.00 85.50 93 SER A N 1
ATOM 701 C CA . SER A 1 93 ? 1.089 -7.136 -11.154 1.00 85.50 93 SER A CA 1
ATOM 702 C C . SER A 1 93 ? -0.021 -7.552 -10.189 1.00 85.50 93 SER A C 1
ATOM 704 O O . SER A 1 93 ? 0.136 -7.518 -8.969 1.00 85.50 93 SER A O 1
ATOM 706 N N . ASN A 1 94 ? -1.156 -7.992 -10.733 1.00 84.25 94 ASN A N 1
ATOM 707 C CA . ASN A 1 94 ? -2.219 -8.567 -9.908 1.00 84.25 94 ASN A CA 1
ATOM 708 C C . ASN A 1 94 ? -1.796 -9.889 -9.245 1.00 84.25 94 ASN A C 1
ATOM 710 O O . ASN A 1 94 ? -2.269 -10.186 -8.160 1.00 84.25 94 ASN A O 1
ATOM 714 N N . ALA A 1 95 ?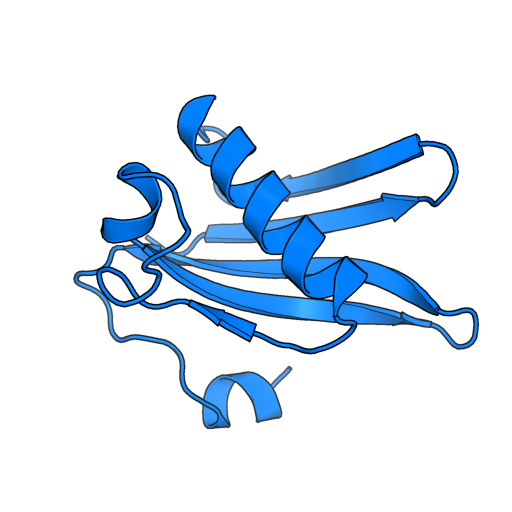 -0.859 -10.641 -9.831 1.00 85.56 95 ALA A N 1
ATOM 715 C CA . ALA A 1 95 ? -0.334 -11.839 -9.175 1.00 85.56 95 ALA A CA 1
ATOM 716 C C . ALA A 1 95 ? 0.431 -11.493 -7.883 1.00 85.56 95 ALA A C 1
ATOM 718 O O . ALA A 1 95 ? 0.387 -12.248 -6.917 1.00 85.56 95 ALA A O 1
ATOM 719 N N . ASP A 1 96 ? 1.085 -10.326 -7.840 1.00 84.94 96 ASP A N 1
ATOM 720 C CA . ASP A 1 96 ? 1.739 -9.822 -6.627 1.00 84.94 96 ASP A CA 1
ATOM 721 C C . ASP A 1 96 ? 0.721 -9.358 -5.573 1.00 84.94 96 ASP A C 1
ATOM 723 O O . ASP A 1 96 ? 1.025 -9.372 -4.383 1.00 84.94 96 ASP A O 1
ATOM 727 N N . LEU A 1 97 ? -0.482 -8.952 -6.000 1.00 81.44 97 LEU A N 1
ATOM 728 C CA . LEU A 1 97 ? -1.596 -8.657 -5.098 1.00 81.44 97 LEU A CA 1
ATOM 729 C C . LEU A 1 97 ? -2.162 -9.925 -4.470 1.00 81.44 97 LEU A C 1
ATOM 731 O O . LEU A 1 97 ? -2.410 -9.926 -3.275 1.00 81.44 97 LEU A O 1
ATOM 735 N N . ASP A 1 98 ? -2.349 -10.982 -5.258 1.00 81.44 98 ASP A N 1
ATOM 736 C CA . ASP A 1 98 ? -2.955 -12.231 -4.783 1.00 81.44 98 ASP A CA 1
ATOM 737 C C . ASP A 1 98 ? -2.082 -12.964 -3.748 1.00 81.44 98 ASP A C 1
ATOM 739 O O . ASP A 1 98 ? -2.575 -13.792 -2.983 1.00 81.44 98 ASP A O 1
ATOM 743 N N . LEU A 1 99 ? -0.781 -12.662 -3.716 1.00 83.69 99 LEU A N 1
ATOM 744 C CA . LEU A 1 99 ? 0.150 -13.177 -2.714 1.00 83.69 99 LEU A CA 1
ATOM 745 C C . LEU A 1 99 ? -0.010 -12.503 -1.333 1.00 83.69 99 LEU A C 1
ATOM 747 O O . LEU A 1 99 ? 0.420 -13.088 -0.336 1.00 83.69 99 LEU A O 1
ATOM 751 N N . LEU A 1 100 ? -0.561 -11.283 -1.272 1.00 77.75 100 LEU A N 1
ATOM 752 C CA . LEU A 1 100 ? -0.617 -10.419 -0.079 1.00 77.75 100 LEU A CA 1
ATOM 753 C C . LEU A 1 100 ? -2.003 -10.395 0.578 1.00 77.75 100 LEU A C 1
ATOM 755 O O . LEU A 1 100 ? -2.027 -10.403 1.830 1.00 77.75 100 LEU A O 1
#